Protein AF-A0A963DL23-F1 (afdb_monomer)

Nearest PDB structures (foldseek):
  4er8-assembly1_A  TM=9.371E-01  e=3.549E-05  Escherichia coli K-12
  1zx3-assembly1_A  TM=3.377E-01  e=5.758E+00  Nitrosomonas europaea ATCC 19718

pLDDT: mean 83.57, std 19.31, range [36.22, 97.56]

Secondary structure (DSSP, 8-state):
---SS-S--------SHHHHHHHHHHHHHHHHHTTS-SSGGG-SSSTHHHHHHTTSS-TTTT---TT-------S---

Mean predicted aligned error: 8.1 Å

Sequence (78 aa):
ESTIWQRRFWEHQIRDPNDFNRHVDYIHWNPVKHGHVTRVGDWPYSTFHRYVAAGTYPADWGGGDAATATETDFGESG

Radius of gyration: 14.64 Å; Cα contacts (8 Å, |Δi|>4): 46; chains: 1; bounding box: 40×32×38 Å

Foldseek 3Di:
DDDPDDPDDDDDDQDDPVSVVLVLLCQLLVCCVVPVDQFSLVDPPDCVVVCCVVVNDPSRPNHDDPPPPPPPCSPPPD

Solvent-accessible surface area (backbone atoms only — not comparable to full-atom values): 5278 Å² total; per-residue (Å²): 139,84,68,96,64,74,96,70,80,92,83,82,85,75,85,47,75,69,55,43,52,54,52,52,53,48,64,51,40,40,49,38,76,71,65,77,35,85,31,36,74,74,51,83,92,52,70,54,65,58,36,34,76,69,66,76,38,62,78,59,50,78,45,69,72,88,88,71,71,68,85,74,82,77,74,81,74,130

Structure (mmCIF, N/CA/C/O backbone):
data_AF-A0A963DL23-F1
#
_entry.id   AF-A0A963DL23-F1
#
loop_
_atom_site.group_PDB
_atom_site.id
_atom_site.type_symbol
_atom_site.label_atom_id
_atom_site.label_alt_id
_atom_site.label_comp_id
_atom_site.label_asym_id
_atom_site.label_entity_id
_atom_site.label_seq_id
_atom_site.pdbx_PDB_ins_code
_atom_site.Cartn_x
_atom_site.Cartn_y
_atom_site.Cartn_z
_atom_site.occupancy
_atom_site.B_iso_or_equiv
_atom_site.auth_seq_id
_atom_site.auth_comp_id
_atom_site.auth_asym_id
_atom_site.auth_atom_id
_atom_site.pdbx_PDB_model_num
ATOM 1 N N . GLU A 1 1 ? 27.835 6.667 15.578 1.00 55.59 1 GLU A N 1
ATOM 2 C CA . GLU A 1 1 ? 26.885 5.604 15.953 1.00 55.59 1 GLU A CA 1
ATOM 3 C C . GLU A 1 1 ? 25.650 5.792 15.083 1.00 55.59 1 GLU A C 1
ATOM 5 O O . GLU A 1 1 ? 25.037 6.850 15.161 1.00 55.59 1 GLU A O 1
ATOM 10 N N . SER A 1 2 ? 25.372 4.868 14.164 1.00 68.31 2 SER A N 1
ATOM 11 C CA . SER A 1 2 ? 24.205 4.956 13.277 1.00 68.31 2 SER A CA 1
ATOM 12 C C . SER A 1 2 ? 23.242 3.851 13.677 1.00 68.31 2 SER A C 1
ATOM 14 O O . SER A 1 2 ? 23.514 2.677 13.443 1.00 68.31 2 SER A O 1
ATOM 16 N N . THR A 1 3 ? 22.154 4.214 14.349 1.00 81.38 3 THR A N 1
ATOM 17 C CA . THR A 1 3 ? 21.079 3.274 14.667 1.00 81.38 3 THR A CA 1
ATOM 18 C C . THR A 1 3 ? 20.348 2.881 13.385 1.00 81.38 3 THR A C 1
ATOM 20 O O . THR A 1 3 ? 20.194 3.704 12.487 1.00 81.38 3 THR A O 1
ATOM 23 N N . ILE A 1 4 ? 19.867 1.637 13.306 1.00 90.44 4 ILE A N 1
ATOM 24 C CA . ILE A 1 4 ? 19.093 1.121 12.157 1.00 90.44 4 ILE A CA 1
ATOM 25 C C . ILE A 1 4 ? 17.817 1.957 11.915 1.00 90.44 4 ILE A C 1
ATOM 27 O O . ILE A 1 4 ? 17.332 2.053 10.792 1.00 90.44 4 ILE A O 1
ATOM 31 N N . TRP A 1 5 ? 17.295 2.601 12.962 1.00 90.38 5 TRP A N 1
ATOM 32 C CA . TRP A 1 5 ? 16.063 3.384 12.924 1.00 90.38 5 TRP A CA 1
ATOM 33 C C . TRP A 1 5 ? 16.316 4.887 12.770 1.00 90.38 5 TRP A C 1
ATOM 35 O O . TRP A 1 5 ? 17.176 5.460 13.447 1.00 90.38 5 TRP A O 1
ATOM 45 N N . GLN A 1 6 ? 15.499 5.533 11.932 1.00 89.00 6 GLN A N 1
ATOM 46 C CA . GLN A 1 6 ? 15.351 6.991 11.893 1.00 89.00 6 GLN A CA 1
ATOM 47 C C . GLN A 1 6 ? 14.689 7.494 13.189 1.00 89.00 6 GLN A C 1
ATOM 49 O O . GLN A 1 6 ? 13.832 6.825 13.761 1.00 89.00 6 GLN A O 1
ATOM 54 N N . ARG A 1 7 ? 15.077 8.684 13.671 1.00 87.81 7 ARG A N 1
ATOM 55 C CA . ARG A 1 7 ? 14.656 9.201 14.998 1.00 87.81 7 ARG A CA 1
ATOM 56 C C . ARG A 1 7 ? 13.202 9.679 15.069 1.00 87.81 7 ARG A C 1
ATOM 58 O O . ARG A 1 7 ? 12.702 9.911 16.166 1.00 87.81 7 ARG A O 1
ATOM 65 N N . ARG A 1 8 ? 12.556 9.902 13.926 1.00 89.38 8 ARG A N 1
ATOM 66 C CA . ARG A 1 8 ? 11.173 10.377 13.804 1.00 89.38 8 ARG A CA 1
ATOM 67 C C . ARG A 1 8 ? 10.466 9.562 12.730 1.00 89.38 8 ARG A C 1
ATOM 69 O O . ARG A 1 8 ? 11.118 9.048 11.824 1.00 89.38 8 ARG A O 1
ATOM 76 N N . PHE A 1 9 ? 9.150 9.480 12.843 1.00 90.81 9 PHE A N 1
ATOM 77 C CA . PHE A 1 9 ? 8.273 8.919 11.825 1.00 90.81 9 PHE A CA 1
ATOM 78 C C . PHE A 1 9 ? 7.334 10.009 11.315 1.00 90.81 9 PHE A C 1
ATOM 80 O O . PHE A 1 9 ? 7.156 11.042 11.965 1.00 90.81 9 PHE A O 1
ATOM 87 N N . TRP A 1 10 ? 6.769 9.778 10.136 1.00 91.19 10 TRP A N 1
ATOM 88 C CA . TRP A 1 10 ? 5.718 10.621 9.595 1.00 91.19 10 TRP A CA 1
ATOM 89 C C . TRP A 1 10 ? 4.360 10.081 10.046 1.00 91.19 10 TRP A C 1
ATOM 91 O O . TRP A 1 10 ? 4.110 8.879 9.956 1.00 91.19 10 TRP A O 1
ATOM 101 N N . GLU A 1 11 ? 3.512 10.965 10.563 1.00 92.00 11 GLU A N 1
ATOM 102 C CA . GLU A 1 11 ? 2.152 10.656 10.996 1.00 92.00 11 GLU A CA 1
ATOM 103 C C . GLU A 1 11 ? 1.170 11.448 10.140 1.00 92.00 11 GLU A C 1
ATOM 105 O O . GLU A 1 11 ? 1.323 12.658 9.967 1.00 92.00 11 GLU A O 1
ATOM 110 N N . HIS A 1 12 ? 0.133 10.769 9.657 1.00 91.62 12 HIS A N 1
ATOM 111 C CA . HIS A 1 12 ? -1.008 11.407 9.019 1.00 91.62 12 HIS A CA 1
ATOM 112 C C . HIS A 1 12 ? -2.303 10.815 9.545 1.00 91.62 12 HIS A C 1
ATOM 114 O O . HIS A 1 12 ? -2.528 9.604 9.494 1.00 91.62 12 HIS A O 1
ATOM 120 N N . GLN A 1 13 ? -3.163 11.692 10.055 1.00 95.75 13 GLN A N 1
ATOM 121 C CA . GLN A 1 13 ? -4.490 11.315 10.508 1.00 95.75 13 GLN A CA 1
ATOM 122 C C . GLN A 1 13 ? -5.444 11.265 9.315 1.00 95.75 13 GLN A C 1
ATOM 124 O O . GLN A 1 13 ? -5.729 12.291 8.698 1.00 95.75 13 GLN A O 1
ATOM 129 N N . ILE A 1 14 ? -5.992 10.079 9.061 1.00 95.25 14 ILE A N 1
ATOM 130 C CA . ILE A 1 14 ? -7.012 9.849 8.037 1.00 95.25 14 ILE A CA 1
ATOM 131 C C . ILE A 1 14 ? -8.304 10.562 8.437 1.00 95.25 14 ILE A C 1
ATOM 133 O O . ILE A 1 14 ? -8.830 10.342 9.531 1.00 95.25 14 ILE A O 1
ATOM 137 N N . ARG A 1 15 ? -8.805 11.429 7.553 1.00 94.50 15 ARG A N 1
ATOM 138 C CA . ARG A 1 15 ? -9.937 12.324 7.862 1.00 94.50 15 ARG A CA 1
ATOM 139 C C . ARG A 1 15 ? -11.277 11.823 7.348 1.00 94.50 15 ARG A C 1
ATOM 141 O O . ARG A 1 15 ? -12.311 12.163 7.917 1.00 94.50 15 ARG A O 1
ATOM 148 N N . ASP A 1 16 ? -11.257 11.025 6.290 1.00 96.38 16 ASP A N 1
ATOM 149 C CA . ASP A 1 16 ? -12.456 10.532 5.628 1.00 96.38 16 ASP A CA 1
ATOM 150 C C . ASP A 1 16 ? -12.164 9.248 4.818 1.00 96.38 16 ASP A C 1
ATOM 152 O O . ASP A 1 16 ? -11.000 8.857 4.660 1.00 96.38 16 ASP A O 1
ATOM 156 N N . PRO A 1 17 ? -13.203 8.556 4.312 1.00 97.00 17 PRO A N 1
ATOM 157 C CA . PRO A 1 17 ? 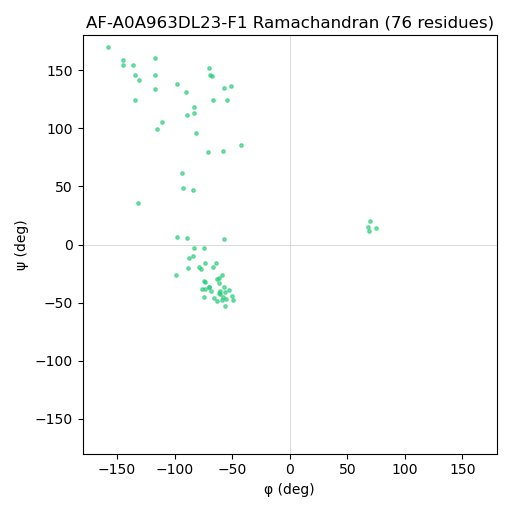-13.028 7.316 3.556 1.00 97.00 17 PRO A CA 1
ATOM 158 C C . PRO A 1 17 ? -12.258 7.468 2.236 1.00 97.00 17 PRO A C 1
ATOM 160 O O . PRO A 1 17 ? -11.592 6.529 1.806 1.00 97.00 17 PRO A O 1
ATOM 163 N N . ASN A 1 18 ? -12.329 8.626 1.577 1.00 95.50 18 ASN A N 1
ATOM 164 C CA . ASN A 1 18 ? -11.587 8.857 0.340 1.00 95.50 18 ASN A CA 1
ATOM 165 C C . ASN A 1 18 ? -10.093 9.043 0.633 1.00 95.50 18 ASN A C 1
ATOM 167 O O . ASN A 1 18 ? -9.238 8.534 -0.090 1.00 95.50 18 ASN A O 1
ATOM 171 N N . ASP A 1 19 ? -9.773 9.728 1.729 1.00 93.94 19 ASP A N 1
ATOM 172 C CA . ASP A 1 19 ? -8.411 9.853 2.226 1.00 93.94 19 ASP A CA 1
ATOM 173 C C . ASP A 1 19 ? -7.811 8.491 2.582 1.00 93.94 19 ASP A C 1
ATOM 175 O O . ASP A 1 19 ? -6.677 8.202 2.202 1.00 93.94 19 ASP A O 1
ATOM 179 N N . PHE A 1 20 ? -8.599 7.620 3.218 1.00 95.12 20 PHE A N 1
ATOM 180 C CA . PHE A 1 20 ? -8.206 6.236 3.475 1.00 95.12 20 PHE A CA 1
ATOM 181 C C . PHE A 1 20 ? -7.841 5.495 2.182 1.00 95.12 20 PHE A C 1
ATOM 183 O O . PHE A 1 20 ? -6.743 4.950 2.088 1.00 95.12 20 PHE A O 1
ATOM 190 N N . ASN A 1 21 ? -8.726 5.512 1.179 1.00 94.19 21 ASN A N 1
ATOM 191 C CA . ASN A 1 21 ? -8.506 4.790 -0.078 1.00 94.19 21 ASN A CA 1
ATOM 192 C C . ASN A 1 21 ? -7.217 5.244 -0.774 1.00 94.19 21 ASN A C 1
ATOM 194 O O . ASN A 1 21 ? -6.395 4.407 -1.136 1.00 94.19 21 ASN A O 1
ATOM 198 N N . ARG A 1 22 ? -6.977 6.560 -0.857 1.00 93.75 22 ARG A N 1
ATOM 199 C CA . ARG A 1 22 ? -5.741 7.104 -1.447 1.00 93.75 22 ARG A CA 1
ATOM 200 C C . ARG A 1 22 ? -4.483 6.645 -0.712 1.00 93.75 22 ARG A C 1
ATOM 202 O O . ARG A 1 22 ? -3.482 6.340 -1.354 1.00 93.75 22 ARG A O 1
ATOM 209 N N . HIS A 1 23 ? -4.521 6.585 0.620 1.00 95.12 23 HIS A N 1
ATOM 210 C CA . HIS A 1 23 ? -3.380 6.116 1.408 1.00 95.12 23 HIS A CA 1
ATOM 211 C C . HIS A 1 23 ? -3.118 4.620 1.211 1.00 95.12 23 HIS A C 1
ATOM 213 O O . HIS A 1 23 ? -1.959 4.215 1.117 1.00 95.12 23 HIS A O 1
ATOM 219 N N . VAL A 1 24 ? -4.166 3.795 1.127 1.00 95.81 24 VAL A N 1
ATOM 220 C CA . VAL A 1 24 ? -4.010 2.358 0.852 1.00 95.81 24 VAL A CA 1
ATOM 221 C C . VAL A 1 24 ? -3.453 2.137 -0.554 1.00 95.81 24 VAL A C 1
ATOM 223 O O . VAL A 1 24 ? -2.471 1.405 -0.694 1.00 95.81 24 VAL A O 1
ATOM 226 N N . ASP A 1 25 ? -4.003 2.829 -1.557 1.00 94.94 25 ASP A N 1
ATOM 227 C CA . ASP A 1 25 ? -3.516 2.778 -2.937 1.00 94.94 25 ASP A CA 1
ATOM 228 C C . ASP A 1 25 ? -2.025 3.146 -2.998 1.00 94.9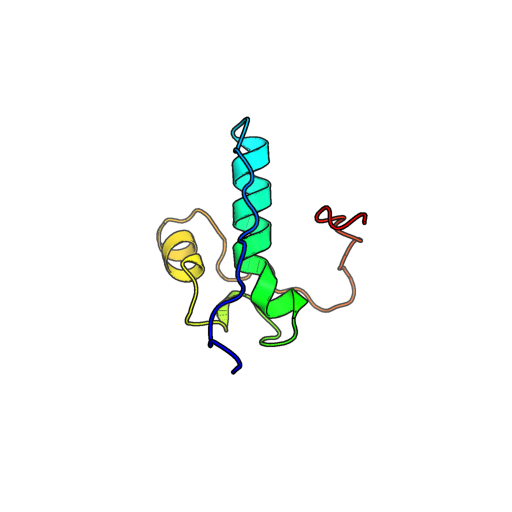4 25 ASP A C 1
ATOM 230 O O . ASP A 1 25 ? -1.215 2.419 -3.574 1.00 94.94 25 ASP A O 1
ATOM 234 N N . TYR A 1 26 ? -1.632 4.233 -2.327 1.00 94.00 26 TYR A N 1
ATOM 235 C CA . TYR A 1 26 ? -0.238 4.663 -2.260 1.00 94.00 26 TYR A CA 1
ATOM 236 C C . TYR A 1 26 ? 0.678 3.595 -1.649 1.00 94.00 26 TYR A C 1
ATOM 238 O O . TYR A 1 26 ? 1.715 3.266 -2.225 1.00 94.00 26 TYR A O 1
ATOM 246 N N . ILE A 1 27 ? 0.291 3.010 -0.509 1.00 95.38 27 ILE A N 1
ATOM 247 C CA . ILE A 1 2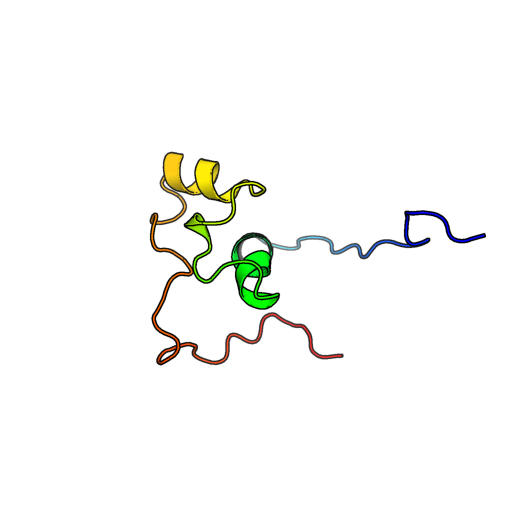7 ? 1.084 1.979 0.179 1.00 95.38 27 ILE A CA 1
ATOM 248 C C . ILE A 1 27 ? 1.288 0.752 -0.715 1.00 95.38 27 ILE A C 1
ATOM 250 O O . ILE A 1 27 ? 2.392 0.204 -0.764 1.00 95.38 27 ILE A O 1
ATOM 254 N N . HIS A 1 28 ? 0.244 0.304 -1.417 1.00 96.12 28 HIS A N 1
ATOM 255 C CA . HIS A 1 28 ? 0.343 -0.862 -2.298 1.00 96.12 28 HIS A CA 1
ATOM 256 C C . HIS A 1 28 ? 1.096 -0.559 -3.591 1.00 96.12 28 HIS A C 1
ATOM 258 O O . HIS A 1 28 ? 1.806 -1.434 -4.078 1.00 96.12 28 HIS A O 1
ATOM 264 N N . TRP A 1 29 ? 1.027 0.668 -4.104 1.00 95.44 29 TRP A N 1
ATOM 265 C CA . TRP A 1 29 ? 1.780 1.087 -5.287 1.00 95.44 29 TRP A CA 1
ATOM 266 C C . TRP A 1 29 ? 3.261 1.409 -5.001 1.00 95.44 29 TRP A C 1
ATOM 268 O O . TRP A 1 29 ? 4.098 1.361 -5.904 1.00 95.44 29 TRP A O 1
ATOM 278 N N . ASN A 1 30 ? 3.629 1.668 -3.743 1.00 94.62 30 ASN A N 1
ATOM 279 C CA . ASN A 1 30 ? 4.975 2.089 -3.343 1.00 94.62 30 ASN A CA 1
ATOM 280 C C . ASN A 1 30 ? 6.138 1.189 -3.840 1.00 94.62 30 ASN A C 1
ATOM 282 O O . ASN A 1 30 ? 7.168 1.725 -4.255 1.00 94.62 30 ASN A O 1
ATOM 286 N N . PRO A 1 31 ? 6.025 -0.158 -3.869 1.00 95.00 31 PRO A N 1
ATOM 287 C CA . PRO A 1 31 ? 7.070 -1.017 -4.434 1.00 95.00 31 PRO A CA 1
ATOM 288 C C . PRO A 1 31 ? 7.330 -0.766 -5.926 1.00 95.00 31 PRO A C 1
ATOM 290 O O . PRO A 1 31 ? 8.473 -0.879 -6.368 1.00 95.00 31 PRO A O 1
ATOM 293 N N . VAL A 1 32 ? 6.293 -0.395 -6.687 1.00 93.81 32 VAL A N 1
ATOM 294 C CA . VAL A 1 32 ? 6.416 -0.002 -8.099 1.00 93.81 32 VAL A CA 1
ATOM 295 C C . VAL A 1 32 ? 7.034 1.392 -8.201 1.00 93.81 32 VAL A C 1
ATOM 297 O O . VAL A 1 32 ? 7.995 1.567 -8.947 1.00 93.81 32 VAL A O 1
ATOM 300 N N . LYS A 1 33 ? 6.573 2.356 -7.383 1.00 91.12 33 LYS A N 1
ATOM 301 C CA . LYS A 1 33 ? 7.150 3.717 -7.292 1.00 91.12 33 LYS A CA 1
ATOM 302 C C . LYS A 1 33 ? 8.668 3.692 -7.108 1.00 91.12 33 LYS A C 1
ATOM 304 O O . LYS A 1 33 ? 9.387 4.454 -7.747 1.00 91.12 33 LYS A O 1
ATOM 309 N N . HIS A 1 34 ? 9.156 2.818 -6.229 1.00 93.25 34 HIS A N 1
ATOM 310 C CA . HIS A 1 34 ? 10.581 2.694 -5.911 1.00 93.25 34 HIS A CA 1
ATOM 311 C C . HIS A 1 34 ? 11.342 1.704 -6.806 1.00 93.25 34 HIS A C 1
ATOM 313 O O . HIS A 1 34 ? 12.522 1.448 -6.564 1.00 93.25 34 HIS A O 1
ATOM 319 N N . GLY A 1 35 ? 10.697 1.149 -7.837 1.00 92.75 35 GLY A N 1
ATOM 320 C CA . GLY A 1 35 ? 11.339 0.270 -8.815 1.00 92.75 35 GLY A CA 1
ATOM 321 C C . GLY A 1 35 ? 11.752 -1.097 -8.266 1.00 92.75 35 GLY A C 1
ATOM 322 O O . GLY A 1 35 ? 12.619 -1.750 -8.843 1.00 92.75 35 GLY A O 1
ATOM 323 N N . HIS A 1 36 ? 11.165 -1.544 -7.153 1.00 94.06 36 HIS A N 1
ATOM 324 C CA . HIS A 1 36 ? 11.432 -2.874 -6.605 1.00 94.06 36 HIS A CA 1
ATOM 325 C C . HIS A 1 36 ? 10.780 -3.986 -7.433 1.00 94.06 36 HIS A C 1
ATOM 327 O O . HIS A 1 36 ? 11.324 -5.085 -7.518 1.00 94.06 36 HIS A O 1
ATOM 333 N N . VAL A 1 37 ? 9.628 -3.699 -8.043 1.00 93.81 37 VAL A N 1
ATOM 334 C CA . VAL A 1 37 ? 8.871 -4.593 -8.931 1.00 93.81 37 VAL A CA 1
ATOM 335 C C . VAL A 1 37 ? 8.210 -3.788 -10.047 1.00 93.81 37 VAL A C 1
ATOM 337 O O . VAL A 1 37 ? 7.991 -2.587 -9.904 1.00 93.81 37 VAL A O 1
ATOM 340 N N . THR A 1 38 ? 7.861 -4.444 -11.154 1.00 90.94 38 THR A N 1
ATOM 341 C CA . THR A 1 38 ? 7.126 -3.819 -12.268 1.00 90.94 38 THR A CA 1
ATOM 342 C C . THR A 1 38 ? 5.610 -3.901 -12.099 1.00 90.94 38 THR A C 1
ATOM 344 O O . THR A 1 38 ? 4.885 -3.122 -12.712 1.00 90.94 38 THR A O 1
ATOM 347 N N . ARG A 1 39 ? 5.119 -4.821 -11.261 1.00 92.81 39 ARG A N 1
ATOM 348 C CA . ARG A 1 39 ? 3.699 -4.983 -10.934 1.00 92.81 39 ARG A CA 1
ATOM 349 C C . ARG A 1 39 ? 3.526 -5.067 -9.426 1.00 92.81 39 ARG A C 1
ATOM 351 O O . ARG A 1 39 ? 4.294 -5.749 -8.754 1.00 92.81 39 ARG A O 1
ATOM 358 N N . VAL A 1 40 ? 2.465 -4.453 -8.904 1.00 95.06 40 VA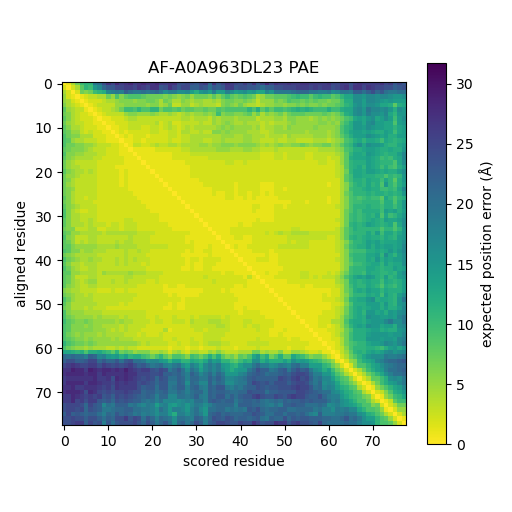L A N 1
ATOM 359 C CA . VAL A 1 40 ? 2.135 -4.498 -7.466 1.00 95.06 40 VAL A CA 1
ATOM 360 C C . VAL A 1 40 ? 1.999 -5.940 -6.961 1.00 95.06 40 VAL A C 1
ATOM 362 O O . VAL A 1 40 ? 2.519 -6.280 -5.898 1.00 95.06 40 VAL A O 1
ATOM 365 N N . GLY A 1 41 ? 1.369 -6.808 -7.757 1.00 94.44 41 GLY A N 1
ATOM 366 C CA . GLY A 1 41 ? 1.190 -8.226 -7.438 1.00 94.44 41 GLY A CA 1
ATOM 367 C C . GLY A 1 41 ? 2.483 -9.042 -7.332 1.00 94.44 41 GLY A C 1
ATOM 368 O O . GLY A 1 41 ? 2.458 -10.113 -6.738 1.00 94.44 41 GLY A O 1
ATOM 369 N N . ASP A 1 42 ? 3.619 -8.551 -7.827 1.00 94.88 42 ASP A N 1
ATOM 370 C CA . ASP A 1 42 ? 4.889 -9.282 -7.731 1.00 94.88 42 ASP A CA 1
ATOM 371 C C . ASP A 1 42 ? 5.589 -9.054 -6.379 1.00 94.88 42 ASP A C 1
ATOM 373 O O . ASP A 1 42 ? 6.564 -9.732 -6.056 1.00 94.88 42 ASP A O 1
ATOM 377 N N . TRP A 1 43 ? 5.103 -8.111 -5.560 1.00 96.06 43 TRP A N 1
ATOM 378 C CA . TRP A 1 43 ? 5.687 -7.807 -4.255 1.00 96.06 43 TRP A CA 1
ATOM 379 C C . TRP A 1 43 ? 5.067 -8.668 -3.139 1.00 96.06 43 TRP A C 1
ATOM 381 O O . TRP A 1 43 ? 3.906 -8.459 -2.773 1.00 96.06 43 TRP A O 1
ATOM 391 N N . PRO A 1 44 ? 5.806 -9.617 -2.528 1.00 94.88 44 PRO A N 1
ATOM 392 C CA . PRO A 1 44 ? 5.236 -10.521 -1.524 1.00 94.88 44 PRO A CA 1
ATOM 393 C C . PRO A 1 44 ? 5.059 -9.861 -0.147 1.00 94.88 44 PRO A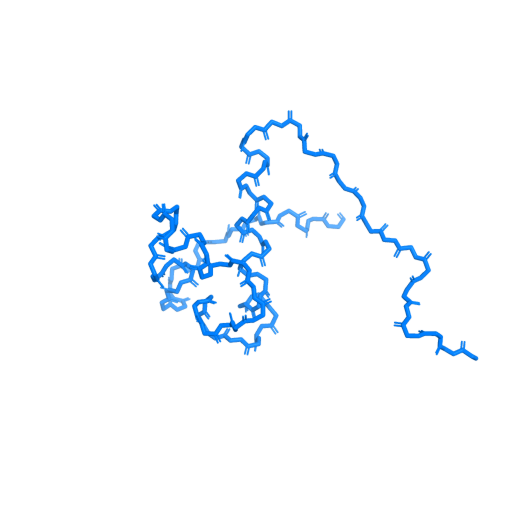 C 1
ATOM 395 O O . PRO A 1 44 ? 4.249 -10.314 0.659 1.00 94.88 44 PRO A O 1
ATOM 398 N N . TYR A 1 45 ? 5.790 -8.780 0.139 1.00 96.38 45 TYR A N 1
ATOM 399 C CA . TYR A 1 45 ? 5.825 -8.131 1.455 1.00 96.38 45 TYR A CA 1
ATOM 400 C C . TYR A 1 45 ? 4.793 -7.000 1.571 1.00 96.38 45 TYR A C 1
ATOM 402 O O . TYR A 1 45 ? 5.117 -5.879 1.961 1.00 96.38 45 TYR A O 1
ATOM 410 N N . SER A 1 46 ? 3.549 -7.275 1.180 1.00 95.31 46 SER A N 1
ATOM 411 C CA . SER A 1 46 ? 2.439 -6.319 1.228 1.00 95.31 46 SER A CA 1
ATOM 412 C C . SER A 1 46 ? 1.122 -7.013 1.565 1.00 95.31 46 SER A C 1
ATOM 414 O O . SER A 1 46 ? 0.915 -8.192 1.279 1.00 95.31 46 SER A O 1
ATOM 416 N N . THR A 1 47 ? 0.191 -6.257 2.147 1.00 96.94 47 THR A N 1
ATOM 417 C CA . THR A 1 47 ? -1.191 -6.700 2.376 1.00 96.94 47 THR A CA 1
ATOM 418 C C . THR A 1 47 ? -2.042 -6.714 1.102 1.00 96.94 47 THR A C 1
ATOM 420 O O . THR A 1 47 ? -3.181 -7.175 1.165 1.00 96.94 47 THR A O 1
ATOM 423 N N . PHE A 1 48 ? -1.500 -6.279 -0.041 1.00 96.94 48 PHE A N 1
ATOM 424 C CA . PHE A 1 48 ? -2.169 -6.274 -1.346 1.00 96.94 48 PHE A CA 1
ATOM 425 C C . PHE A 1 48 ? -2.830 -7.620 -1.687 1.00 96.94 48 PHE A C 1
ATOM 427 O O . PHE A 1 48 ? -4.017 -7.665 -1.998 1.00 96.94 48 PHE A O 1
ATOM 434 N N . HIS A 1 49 ? -2.119 -8.739 -1.511 1.00 96.12 49 HIS A N 1
ATOM 435 C CA . HIS A 1 49 ? -2.634 -10.092 -1.790 1.00 96.12 49 HIS A CA 1
ATOM 436 C C . HIS A 1 49 ? -3.915 -10.424 -1.022 1.00 96.12 49 HIS A C 1
ATOM 438 O O . HIS A 1 49 ? -4.822 -11.069 -1.544 1.00 96.12 49 HIS A O 1
ATOM 444 N N . ARG A 1 50 ? -4.018 -9.942 0.221 1.00 97.56 50 ARG A N 1
ATOM 445 C CA . ARG A 1 50 ? -5.222 -10.114 1.040 1.00 97.56 50 ARG A CA 1
ATOM 446 C C . ARG A 1 50 ? -6.385 -9.280 0.506 1.00 97.56 50 ARG A C 1
ATOM 448 O O . ARG A 1 50 ? -7.520 -9.736 0.564 1.00 97.56 50 ARG A O 1
ATOM 455 N N . TYR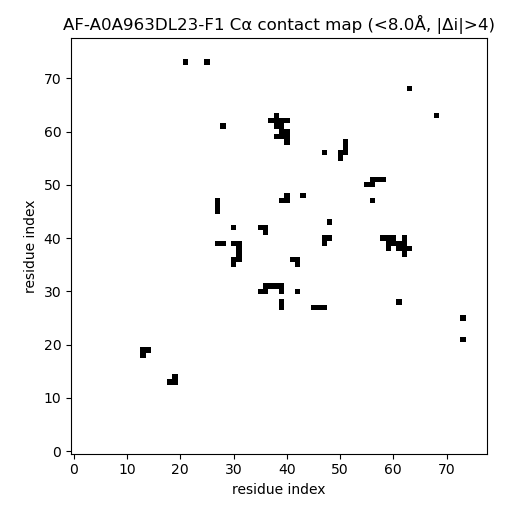 A 1 51 ? -6.111 -8.080 -0.003 1.00 96.81 51 TYR A N 1
ATOM 456 C CA . TYR A 1 51 ? -7.124 -7.207 -0.603 1.00 96.81 51 TYR A CA 1
ATOM 457 C C . TYR A 1 51 ? -7.627 -7.767 -1.939 1.00 96.81 51 TYR A C 1
ATOM 459 O O . TYR A 1 51 ? -8.825 -7.706 -2.204 1.00 96.81 51 TYR A O 1
ATOM 467 N N . VAL A 1 52 ? -6.750 -8.389 -2.733 1.00 96.44 52 VAL A N 1
ATOM 468 C CA . VAL A 1 52 ? -7.148 -9.134 -3.939 1.00 96.44 52 VAL A CA 1
ATOM 469 C C . VAL A 1 52 ? -8.034 -10.326 -3.571 1.00 96.44 52 VAL A C 1
ATOM 471 O O . VAL A 1 52 ? -9.119 -10.479 -4.123 1.00 96.44 52 VAL A O 1
ATOM 474 N N . ALA A 1 53 ? -7.634 -11.134 -2.583 1.00 97.12 53 ALA A N 1
ATOM 475 C CA . ALA A 1 53 ? -8.431 -12.279 -2.130 1.00 97.12 53 ALA A CA 1
ATOM 476 C C . ALA A 1 53 ? -9.809 -11.879 -1.564 1.00 97.12 53 ALA A C 1
ATOM 478 O O . ALA A 1 53 ? -10.761 -12.651 -1.657 1.00 97.12 53 ALA A O 1
ATOM 479 N N . ALA A 1 54 ? -9.924 -10.675 -0.996 1.00 97.31 54 ALA A N 1
ATOM 480 C CA . ALA A 1 54 ? -11.179 -10.108 -0.506 1.00 97.31 54 ALA A CA 1
ATOM 481 C C . ALA A 1 54 ? -12.026 -9.426 -1.602 1.00 97.31 54 ALA A C 1
ATOM 483 O O . ALA A 1 54 ? -13.117 -8.942 -1.308 1.00 97.31 54 ALA A O 1
ATOM 484 N N . GLY A 1 55 ? -11.537 -9.361 -2.846 1.00 96.00 55 GLY A N 1
ATOM 485 C CA . GLY A 1 55 ? -12.223 -8.708 -3.964 1.00 96.00 55 GLY A CA 1
ATOM 486 C C . GLY A 1 55 ? -12.190 -7.177 -3.925 1.00 96.00 55 GLY A C 1
ATOM 487 O O . GLY A 1 55 ? -12.947 -6.538 -4.647 1.00 96.00 55 GLY A O 1
ATOM 488 N N . THR A 1 56 ? -11.338 -6.578 -3.087 1.00 95.56 56 THR A N 1
ATOM 489 C CA . THR A 1 56 ? -11.166 -5.119 -3.007 1.00 95.56 56 THR A CA 1
ATOM 490 C C . THR A 1 56 ? -10.338 -4.581 -4.172 1.00 95.56 56 THR A C 1
ATOM 492 O O . THR A 1 56 ? -10.669 -3.530 -4.710 1.00 95.56 56 THR A O 1
ATOM 495 N N . TYR A 1 57 ? -9.302 -5.316 -4.592 1.00 95.12 57 TYR A N 1
ATOM 496 C CA . TYR A 1 57 ? -8.527 -5.005 -5.795 1.00 95.12 57 TYR A CA 1
ATOM 497 C C . TYR A 1 57 ? -8.648 -6.112 -6.837 1.00 95.12 57 TYR A C 1
ATOM 499 O O . TYR A 1 57 ? -8.681 -7.292 -6.476 1.00 95.12 57 TYR A O 1
ATOM 507 N N . PRO A 1 58 ? -8.634 -5.768 -8.133 1.00 94.25 58 PRO A N 1
ATOM 508 C CA . PRO A 1 58 ? -8.339 -6.747 -9.162 1.00 94.25 58 PRO A CA 1
ATOM 509 C C . PRO A 1 58 ? -6.855 -7.160 -9.096 1.00 94.25 58 PRO A C 1
ATOM 511 O O . PRO A 1 58 ? -5.994 -6.403 -8.649 1.00 94.25 58 PRO A O 1
ATOM 514 N N . ALA A 1 59 ? -6.540 -8.388 -9.516 1.00 92.31 59 ALA A N 1
ATOM 515 C CA . ALA A 1 59 ? -5.186 -8.948 -9.399 1.00 92.31 59 ALA A CA 1
ATOM 516 C C . ALA A 1 59 ? -4.136 -8.232 -10.276 1.00 92.31 59 ALA A C 1
ATOM 518 O O . ALA A 1 59 ? -2.936 -8.344 -10.033 1.00 92.31 59 ALA A O 1
ATOM 519 N N . ASP A 1 60 ? -4.582 -7.506 -11.298 1.00 90.12 60 ASP A N 1
ATOM 520 C CA . ASP A 1 60 ? -3.784 -6.674 -12.198 1.00 90.12 60 ASP A CA 1
ATOM 521 C C . ASP A 1 60 ? -3.795 -5.183 -11.817 1.00 90.12 60 ASP A C 1
ATOM 523 O O . ASP A 1 60 ? -3.207 -4.361 -12.520 1.00 90.12 60 ASP A O 1
ATOM 527 N N . TRP A 1 61 ? -4.398 -4.822 -10.680 1.00 93.19 61 TRP A N 1
ATOM 528 C CA . TRP A 1 61 ? -4.385 -3.452 -10.179 1.00 93.19 61 TRP A CA 1
ATOM 529 C C . TRP A 1 61 ? -2.956 -2.930 -9.992 1.00 93.19 61 TRP A C 1
ATOM 531 O O . TRP A 1 61 ? -2.086 -3.618 -9.452 1.00 93.19 61 TRP A O 1
ATOM 541 N N . GLY A 1 62 ? -2.707 -1.700 -10.448 1.00 82.69 62 GLY A N 1
ATOM 542 C CA . GLY A 1 62 ? -1.378 -1.087 -10.394 1.00 82.69 62 GLY A CA 1
ATOM 543 C C . GLY A 1 62 ? -0.345 -1.737 -11.326 1.00 82.69 62 GLY A C 1
ATOM 544 O O . GLY A 1 62 ? 0.844 -1.453 -11.192 1.00 82.69 62 GLY A O 1
ATOM 545 N N . GLY A 1 63 ? -0.770 -2.608 -12.250 1.00 72.12 63 GLY A N 1
ATOM 546 C CA . GLY A 1 63 ? 0.047 -3.164 -13.326 1.00 72.12 63 GLY A CA 1
ATOM 547 C C . GLY A 1 63 ? -0.469 -2.705 -14.687 1.00 72.12 63 GLY A C 1
ATOM 548 O O . GLY A 1 63 ? -1.415 -3.275 -15.216 1.00 72.12 63 GLY A O 1
ATOM 549 N N . GLY A 1 64 ? 0.163 -1.686 -15.263 1.00 57.50 64 GLY A N 1
ATOM 550 C CA . GLY A 1 64 ? -0.094 -1.233 -16.628 1.00 57.50 64 GLY A CA 1
ATOM 551 C C . GLY A 1 64 ? 1.223 -0.991 -17.354 1.00 57.50 64 GLY A C 1
ATOM 552 O O . GLY A 1 64 ? 2.198 -0.565 -16.732 1.00 57.50 64 GLY A O 1
ATOM 553 N N . ASP A 1 65 ? 1.255 -1.266 -18.660 1.00 48.88 65 ASP A N 1
ATOM 554 C CA . ASP A 1 65 ? 2.351 -0.839 -19.527 1.00 48.88 65 ASP A CA 1
ATOM 555 C C . ASP A 1 65 ? 2.590 0.662 -19.315 1.00 48.88 65 ASP A C 1
ATOM 557 O O . ASP A 1 65 ? 1.640 1.444 -19.240 1.00 48.88 65 ASP A O 1
ATOM 561 N N . ALA A 1 66 ? 3.855 1.073 -19.217 1.00 48.31 66 ALA A N 1
ATOM 562 C CA . ALA A 1 66 ? 4.297 2.425 -18.851 1.00 48.31 66 ALA A CA 1
ATOM 563 C C . ALA A 1 66 ? 3.759 3.583 -19.738 1.00 48.31 66 ALA A C 1
ATOM 565 O O . ALA A 1 66 ? 4.156 4.730 -19.556 1.00 48.31 66 ALA A O 1
ATOM 566 N N . ALA A 1 6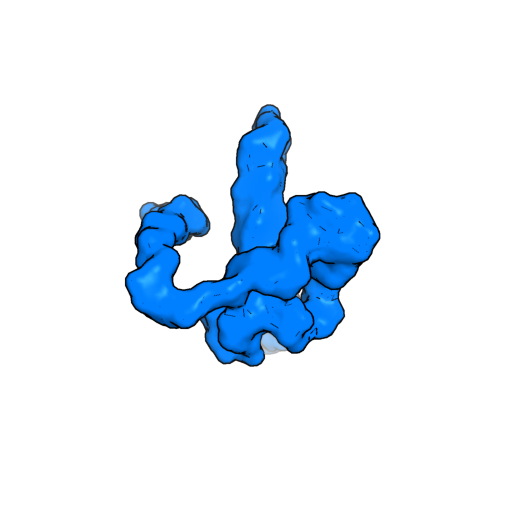7 ? 2.867 3.311 -20.694 1.00 42.84 67 ALA A N 1
ATOM 567 C CA . ALA A 1 67 ? 2.275 4.260 -21.631 1.00 42.84 67 ALA A CA 1
ATOM 568 C C . ALA A 1 67 ? 1.003 4.974 -21.121 1.00 42.84 67 ALA A C 1
ATOM 570 O O . ALA A 1 67 ? 0.578 5.946 -21.740 1.00 42.84 67 ALA A O 1
ATOM 571 N N . THR A 1 68 ? 0.401 4.544 -20.007 1.00 41.66 68 THR A N 1
ATOM 572 C CA . THR A 1 68 ? -0.777 5.212 -19.408 1.00 41.66 68 THR A CA 1
ATOM 573 C C . THR A 1 68 ? -0.621 5.451 -17.910 1.00 41.66 68 THR A C 1
ATOM 575 O O . THR A 1 68 ? -1.591 5.393 -17.157 1.00 41.66 68 THR A O 1
ATOM 578 N N . ALA A 1 69 ? 0.595 5.757 -17.457 1.00 47.53 69 ALA A N 1
ATOM 579 C CA . ALA A 1 69 ? 0.757 6.474 -16.201 1.00 47.53 69 ALA A CA 1
ATOM 580 C C 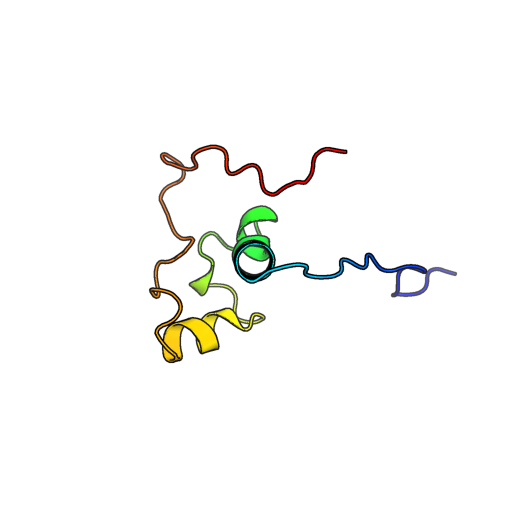. ALA A 1 69 ? 0.282 7.916 -16.438 1.00 47.53 69 ALA A C 1
ATOM 582 O O . ALA A 1 69 ? 1.080 8.812 -16.701 1.00 47.53 69 ALA A O 1
ATOM 583 N N . THR A 1 70 ? -1.036 8.142 -16.420 1.00 41.75 70 THR A N 1
ATOM 584 C CA . THR A 1 70 ? -1.532 9.487 -16.129 1.00 41.75 70 THR A CA 1
ATOM 585 C C . THR A 1 70 ? -0.905 9.870 -14.808 1.00 41.75 70 THR A C 1
ATOM 587 O O . THR A 1 70 ? -0.999 9.098 -13.861 1.00 41.75 70 THR A O 1
ATOM 590 N N . GLU A 1 71 ? -0.214 10.998 -14.811 1.00 47.78 71 GLU A N 1
ATOM 591 C CA . GLU A 1 71 ? 0.440 11.661 -13.694 1.00 47.78 71 GLU A CA 1
ATOM 592 C C . GLU A 1 71 ? -0.460 11.633 -12.448 1.00 47.78 71 GLU A C 1
ATOM 594 O O . GLU A 1 71 ? -1.271 12.526 -12.212 1.00 47.78 71 GLU A O 1
ATOM 599 N N . THR A 1 72 ? -0.393 10.544 -11.681 1.00 46.91 72 THR A N 1
ATOM 600 C CA . THR A 1 72 ? -1.126 10.442 -10.432 1.00 46.91 72 THR A CA 1
ATOM 601 C C . THR A 1 72 ? -0.285 11.185 -9.418 1.00 46.91 72 THR A C 1
ATOM 603 O O . THR A 1 72 ? 0.693 10.660 -8.884 1.00 46.91 72 THR A O 1
ATOM 606 N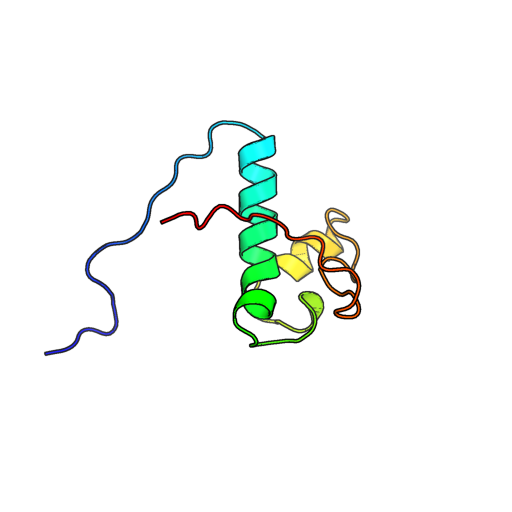 N . ASP A 1 73 ? -0.647 12.450 -9.230 1.00 47.06 73 ASP A N 1
ATOM 607 C CA . ASP A 1 73 ? -0.212 13.307 -8.139 1.00 47.06 73 ASP A CA 1
ATOM 608 C C . ASP A 1 73 ? -0.590 12.646 -6.804 1.00 47.06 73 ASP A C 1
ATOM 610 O O . ASP A 1 73 ? -1.618 12.919 -6.186 1.00 47.06 73 ASP A O 1
ATOM 614 N N . PHE A 1 74 ? 0.231 11.688 -6.378 1.00 53.34 74 PHE A N 1
ATOM 615 C CA . PHE A 1 74 ? 0.171 11.070 -5.060 1.00 53.34 74 PHE A CA 1
ATOM 616 C C . PHE A 1 74 ? 0.935 11.925 -4.039 1.00 53.34 74 PHE A C 1
ATOM 618 O O . PHE A 1 74 ? 1.731 11.411 -3.256 1.00 53.34 74 PHE A O 1
ATOM 625 N N . GLY A 1 75 ? 0.687 13.238 -4.049 1.00 49.66 75 GLY A N 1
ATOM 626 C CA . GLY A 1 75 ? 0.794 14.090 -2.868 1.00 49.66 75 GLY A CA 1
ATOM 627 C C . GLY A 1 75 ? 2.185 14.319 -2.282 1.00 49.66 75 GLY A C 1
ATOM 628 O O . GLY A 1 75 ? 2.271 14.835 -1.172 1.00 49.66 75 GLY A O 1
ATOM 629 N N . GLU A 1 76 ? 3.270 14.016 -2.993 1.00 46.69 76 GLU A N 1
ATOM 630 C CA . GLU A 1 76 ? 4.605 14.492 -2.605 1.00 46.69 76 GLU A CA 1
ATOM 631 C C . GLU A 1 76 ? 4.921 15.807 -3.325 1.00 46.69 76 GLU A C 1
ATOM 633 O O . GLU A 1 76 ? 5.855 15.914 -4.114 1.00 46.69 76 GLU A O 1
ATOM 638 N N . SER A 1 77 ? 4.105 16.827 -3.045 1.00 40.16 77 SER A N 1
ATOM 639 C CA . SER A 1 77 ? 4.524 18.219 -3.206 1.00 40.16 77 SER A CA 1
ATOM 640 C C . SER A 1 77 ? 5.292 18.605 -1.942 1.00 40.16 77 SER A C 1
ATOM 642 O O . SER A 1 77 ? 4.723 18.583 -0.849 1.00 40.16 77 SER A O 1
ATOM 644 N N . GLY A 1 78 ? 6.596 18.853 -2.092 1.00 36.22 78 GLY A N 1
ATOM 645 C CA . GLY A 1 78 ? 7.468 19.340 -1.017 1.00 36.22 78 GLY A CA 1
ATOM 646 C C . GLY A 1 78 ? 7.151 20.755 -0.547 1.00 36.22 78 GLY A C 1
ATOM 647 O O . GLY A 1 78 ? 6.302 21.430 -1.171 1.00 36.22 78 GLY A O 1
#